Protein AF-A0A6L4Z527-F1 (afdb_monomer_lite)

pLDDT: mean 91.17, std 11.1, range [38.38, 98.62]

Foldseek 3Di:
DLLVLCVPWDQPDDPVLPLDPLSLLVVLQVVQVVVVQPALQSSQVSCQVCVVVSCVVVVHPRPGGDDSVSSVVSVVPTDPVSSVVSVVVVVVVVVDDPPPPD

Structure (mmCIF, N/CA/C/O backbone):
data_AF-A0A6L4Z527-F1
#
_entry.id   AF-A0A6L4Z527-F1
#
loop_
_atom_site.group_PDB
_atom_site.id
_atom_site.type_symbol
_atom_site.label_atom_id
_atom_site.label_alt_id
_atom_site.label_comp_id
_atom_site.label_asym_id
_atom_site.label_entity_id
_atom_site.label_seq_id
_atom_site.pdbx_PDB_ins_code
_atom_site.Cartn_x
_atom_site.Cartn_y
_atom_site.Cartn_z
_atom_site.occupancy
_atom_site.B_iso_or_equiv
_atom_site.auth_seq_id
_atom_site.auth_comp_id
_atom_site.auth_asym_id
_atom_site.auth_atom_id
_atom_site.pdbx_PDB_model_num
ATOM 1 N N . MET A 1 1 ? -7.838 -9.386 -11.997 1.00 74.19 1 MET A N 1
ATOM 2 C CA . MET A 1 1 ? -7.569 -7.961 -11.659 1.00 74.19 1 MET A CA 1
ATOM 3 C C . MET A 1 1 ? -6.145 -7.856 -11.130 1.00 74.19 1 MET A C 1
ATOM 5 O O . MET A 1 1 ? -5.722 -8.813 -10.510 1.00 74.19 1 MET A O 1
ATOM 9 N N . ILE A 1 2 ? -5.421 -6.738 -11.289 1.00 82.88 2 ILE A N 1
ATOM 10 C CA . ILE A 1 2 ? -4.014 -6.616 -10.827 1.00 82.88 2 ILE A CA 1
ATOM 11 C C . ILE A 1 2 ? -3.779 -7.097 -9.382 1.00 82.88 2 ILE A C 1
ATOM 13 O O . ILE A 1 2 ? -2.737 -7.663 -9.081 1.00 82.88 2 ILE A O 1
ATOM 17 N N . ILE A 1 3 ? -4.766 -6.922 -8.499 1.00 85.75 3 ILE A N 1
ATOM 18 C CA . ILE A 1 3 ? -4.664 -7.326 -7.097 1.00 85.75 3 ILE A CA 1
ATOM 19 C C . ILE A 1 3 ? -4.460 -8.833 -6.895 1.00 85.75 3 ILE A C 1
ATOM 21 O O . ILE A 1 3 ? -3.728 -9.205 -5.988 1.00 85.75 3 ILE A O 1
ATOM 25 N N . THR A 1 4 ? -5.037 -9.684 -7.750 1.00 87.00 4 THR A N 1
ATOM 26 C CA . THR A 1 4 ? -4.911 -11.147 -7.627 1.00 87.00 4 THR A CA 1
ATOM 27 C C . THR A 1 4 ? -3.494 -11.616 -7.935 1.00 87.00 4 THR A C 1
ATOM 29 O O . THR A 1 4 ? -3.045 -12.619 -7.410 1.00 87.00 4 THR A O 1
ATOM 32 N N . PHE A 1 5 ? -2.749 -10.858 -8.743 1.00 86.50 5 PHE A N 1
ATOM 33 C CA . PHE A 1 5 ? -1.345 -11.149 -9.034 1.00 86.50 5 PHE A CA 1
ATOM 34 C C . PHE A 1 5 ? -0.417 -10.770 -7.875 1.00 86.50 5 PHE A C 1
ATOM 36 O O . PHE A 1 5 ? 0.734 -11.185 -7.856 1.00 86.50 5 PHE A O 1
ATOM 43 N N . LEU A 1 6 ? -0.892 -9.971 -6.915 1.00 88.12 6 LEU A N 1
ATOM 44 C CA . LEU A 1 6 ? -0.126 -9.609 -5.722 1.00 88.12 6 LEU A CA 1
ATOM 45 C C . LEU A 1 6 ? -0.299 -10.623 -4.582 1.00 88.12 6 LEU A C 1
ATOM 47 O O . LEU A 1 6 ? 0.411 -10.503 -3.586 1.00 88.12 6 LEU A O 1
ATOM 51 N N . ASP A 1 7 ? -1.224 -11.582 -4.702 1.00 87.75 7 ASP A N 1
ATOM 52 C CA . ASP A 1 7 ? -1.446 -12.624 -3.689 1.00 87.75 7 ASP A CA 1
ATOM 53 C C . ASP A 1 7 ? -0.243 -13.573 -3.566 1.00 87.75 7 ASP A C 1
ATOM 55 O O . ASP A 1 7 ? 0.085 -14.004 -2.463 1.00 87.75 7 ASP A O 1
ATOM 59 N N . ASP A 1 8 ? 0.471 -13.815 -4.669 1.00 84.44 8 ASP A N 1
ATOM 60 C CA . ASP A 1 8 ? 1.637 -14.708 -4.712 1.00 84.44 8 ASP A CA 1
ATOM 61 C C . ASP A 1 8 ? 2.910 -14.085 -4.110 1.00 84.44 8 ASP A C 1
ATOM 63 O O . ASP A 1 8 ? 3.948 -14.741 -3.988 1.00 84.44 8 ASP A O 1
ATOM 67 N N . LEU A 1 9 ? 2.862 -12.806 -3.721 1.00 90.25 9 LEU A N 1
ATOM 68 C CA . LEU A 1 9 ? 4.018 -12.133 -3.143 1.00 90.25 9 LEU A CA 1
ATOM 69 C C . LEU A 1 9 ? 4.276 -12.604 -1.719 1.00 90.25 9 LEU A C 1
ATOM 71 O O . LEU A 1 9 ? 3.479 -12.388 -0.803 1.00 90.25 9 LEU A O 1
ATOM 75 N N . LYS A 1 10 ? 5.473 -13.155 -1.508 1.00 89.81 10 LYS A N 1
ATOM 76 C CA . LYS A 1 10 ? 5.939 -13.530 -0.178 1.00 89.81 10 LYS A CA 1
ATOM 77 C C . LYS A 1 10 ? 6.046 -12.300 0.722 1.00 89.81 10 LYS A C 1
ATOM 79 O O . LYS A 1 10 ? 6.817 -11.373 0.466 1.00 89.81 10 LYS A O 1
ATOM 84 N N . ASP A 1 11 ? 5.322 -12.331 1.836 1.00 92.62 11 ASP A N 1
ATOM 85 C CA . ASP A 1 11 ? 5.443 -11.309 2.866 1.00 92.62 11 ASP A CA 1
ATOM 86 C C . ASP A 1 11 ? 6.723 -11.513 3.686 1.00 92.62 11 ASP A C 1
ATOM 88 O O . ASP A 1 11 ? 6.874 -12.490 4.419 1.00 92.62 11 ASP A O 1
ATOM 92 N N . HIS A 1 12 ? 7.666 -10.578 3.551 1.00 92.38 12 HIS A N 1
ATOM 93 C CA . HIS A 1 12 ? 8.941 -10.581 4.279 1.00 92.38 12 HIS A CA 1
ATOM 94 C C . HIS A 1 12 ? 8.779 -10.341 5.783 1.00 92.38 12 HIS A C 1
ATOM 96 O O . HIS A 1 12 ? 9.693 -10.612 6.566 1.00 92.38 12 HIS A O 1
ATOM 102 N N . ARG A 1 13 ? 7.631 -9.804 6.206 1.00 93.25 13 ARG A N 1
ATOM 103 C CA . ARG A 1 13 ? 7.389 -9.443 7.600 1.00 93.25 13 ARG A CA 1
ATOM 104 C C . ARG A 1 13 ? 7.089 -10.678 8.430 1.00 93.25 13 ARG A C 1
ATOM 106 O O . ARG A 1 13 ? 6.438 -11.614 7.978 1.00 93.25 13 ARG A O 1
ATOM 113 N N . ARG A 1 14 ? 7.456 -10.619 9.711 1.00 91.31 14 ARG A N 1
ATOM 114 C CA . ARG A 1 14 ? 7.018 -11.609 10.706 1.00 91.31 14 ARG A CA 1
ATOM 115 C C . ARG A 1 14 ? 5.486 -11.617 10.814 1.00 91.31 14 ARG A C 1
ATOM 117 O O . ARG A 1 14 ? 4.912 -10.525 10.783 1.00 91.31 14 ARG A O 1
ATOM 124 N N . PRO A 1 15 ? 4.834 -12.770 11.058 1.00 88.25 15 PRO A N 1
ATOM 125 C CA . PRO A 1 15 ? 3.375 -12.858 11.182 1.00 88.25 15 PRO A CA 1
ATOM 126 C C . PRO A 1 15 ? 2.769 -11.867 12.188 1.00 88.25 15 PRO A C 1
ATOM 128 O O . PRO A 1 15 ? 1.743 -11.252 11.918 1.00 88.25 15 PRO A O 1
ATOM 131 N N . GLN A 1 16 ? 3.452 -11.599 13.311 1.00 84.38 16 GLN A N 1
ATOM 132 C CA . GLN A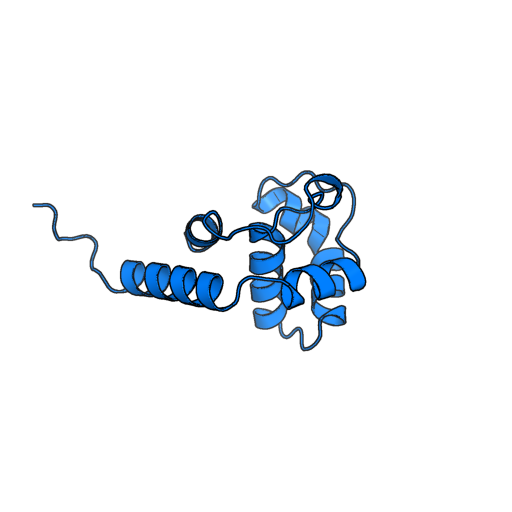 1 16 ? 2.979 -10.630 14.313 1.00 84.38 16 GLN A CA 1
ATOM 133 C C . GLN A 1 16 ? 2.933 -9.174 13.792 1.00 84.38 16 GLN A C 1
ATOM 135 O O . GLN A 1 16 ? 2.271 -8.323 14.380 1.00 84.38 16 GLN A O 1
ATOM 140 N N . GLY A 1 17 ? 3.632 -8.869 12.692 1.00 83.12 17 GLY A N 1
ATOM 141 C CA . GLY A 1 17 ? 3.693 -7.552 12.048 1.00 83.12 17 GLY A CA 1
ATOM 142 C C . GLY A 1 17 ? 2.785 -7.392 10.821 1.00 83.12 17 GLY A C 1
ATOM 143 O O . GLY A 1 17 ? 2.833 -6.350 10.160 1.00 83.12 17 GLY A O 1
ATOM 144 N N . GLN A 1 18 ? 1.960 -8.392 10.500 1.00 89.62 18 GLN A N 1
ATOM 145 C CA . GLN A 1 18 ? 1.139 -8.438 9.282 1.00 89.62 18 GLN A CA 1
ATOM 146 C C . GLN A 1 18 ? -0.289 -7.911 9.494 1.00 89.62 18 GLN A C 1
ATOM 148 O O . GLN A 1 18 ? -1.245 -8.392 8.902 1.00 89.62 18 GLN A O 1
ATOM 153 N N . ARG A 1 19 ? -0.451 -6.861 10.310 1.00 93.00 19 ARG A N 1
ATOM 154 C CA . ARG A 1 19 ? -1.758 -6.204 10.507 1.00 93.00 1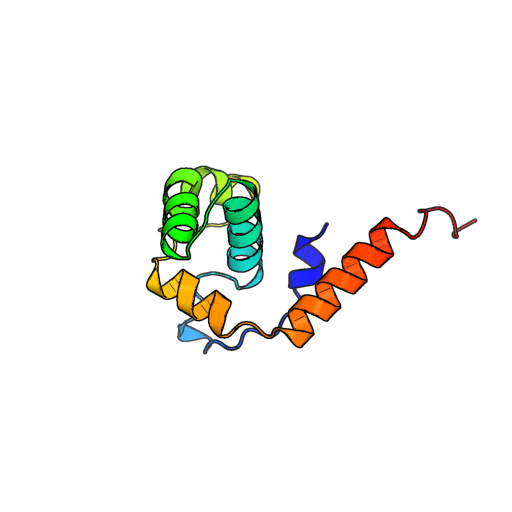9 ARG A CA 1
ATOM 155 C C . ARG A 1 19 ? -2.382 -5.693 9.200 1.00 93.00 19 ARG A C 1
ATOM 157 O O . ARG A 1 19 ? -3.599 -5.643 9.079 1.00 93.00 19 ARG A O 1
ATOM 164 N N . TYR A 1 20 ? -1.539 -5.223 8.286 1.00 94.62 20 TYR A N 1
ATOM 165 C CA . TYR A 1 20 ? -1.943 -4.737 6.971 1.00 94.62 20 TYR A CA 1
ATOM 166 C C . TYR A 1 20 ? -1.464 -5.743 5.942 1.00 94.62 20 TYR A C 1
ATOM 168 O O . TYR A 1 20 ? -0.251 -5.950 5.858 1.00 94.62 20 TYR A O 1
ATOM 176 N N . GLU A 1 21 ? -2.364 -6.349 5.178 1.00 93.88 21 GLU A N 1
ATOM 177 C CA . GLU A 1 21 ? -1.980 -7.312 4.144 1.00 93.88 21 GLU A CA 1
ATOM 178 C C . GLU A 1 21 ? -1.081 -6.640 3.094 1.00 93.88 21 GLU A C 1
ATOM 180 O O . GLU A 1 21 ? -1.305 -5.489 2.697 1.00 93.88 21 GL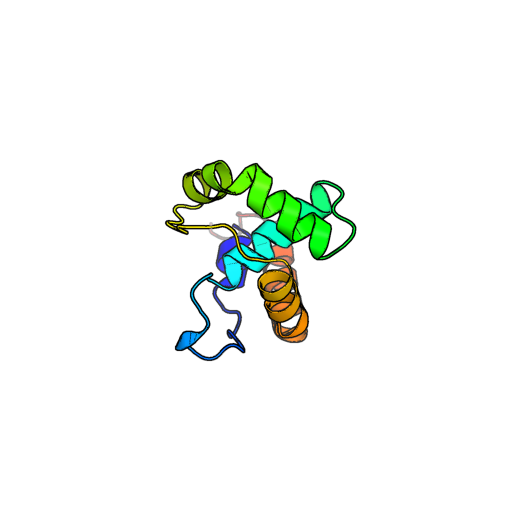U A O 1
ATOM 185 N N . LEU A 1 22 ? -0.042 -7.357 2.655 1.00 94.88 22 LEU A N 1
ATOM 186 C CA . LEU A 1 22 ? 0.988 -6.817 1.764 1.00 94.88 22 LEU A CA 1
ATOM 187 C C . LEU A 1 22 ? 0.386 -6.273 0.460 1.00 94.88 22 LEU A C 1
ATOM 189 O O . LEU A 1 22 ? 0.658 -5.130 0.086 1.00 94.88 22 LEU A O 1
ATOM 193 N N . LYS A 1 23 ? -0.486 -7.057 -0.184 1.00 94.50 23 LYS A N 1
ATOM 194 C CA . LYS A 1 23 ? -1.121 -6.714 -1.465 1.00 94.50 23 LYS A CA 1
ATOM 195 C C . LYS A 1 23 ? -1.850 -5.373 -1.448 1.00 94.50 23 LYS A C 1
ATOM 197 O O . LYS A 1 23 ? -1.688 -4.581 -2.372 1.00 94.50 23 LYS A O 1
ATOM 202 N N . PHE A 1 24 ? -2.597 -5.069 -0.383 1.00 95.88 24 PHE A N 1
ATOM 203 C CA . PHE A 1 24 ? -3.354 -3.820 -0.293 1.00 95.88 24 PHE A CA 1
ATOM 204 C C . PHE A 1 24 ? -2.442 -2.627 -0.043 1.00 95.88 24 PHE A C 1
ATOM 206 O O . PHE A 1 24 ? -2.660 -1.564 -0.617 1.00 95.88 24 PHE A O 1
ATOM 213 N N . ILE A 1 25 ? -1.378 -2.785 0.749 1.00 96.19 25 ILE A N 1
ATOM 214 C CA . ILE A 1 25 ? -0.401 -1.706 0.929 1.00 96.19 25 ILE A CA 1
ATOM 215 C C . ILE A 1 25 ? 0.300 -1.385 -0.391 1.00 96.19 25 ILE A C 1
ATOM 217 O O . ILE A 1 25 ? 0.444 -0.209 -0.726 1.00 96.19 25 ILE A O 1
ATOM 221 N N . LEU A 1 26 ? 0.693 -2.397 -1.165 1.00 95.50 26 LEU A N 1
ATOM 222 C CA . LEU A 1 26 ? 1.297 -2.193 -2.482 1.00 95.50 26 LEU A CA 1
ATOM 223 C C . LEU A 1 26 ? 0.306 -1.550 -3.461 1.00 95.50 26 LEU A C 1
ATOM 225 O O . LEU A 1 26 ? 0.623 -0.524 -4.063 1.00 95.50 26 LEU A O 1
ATOM 229 N N . LEU A 1 27 ? -0.921 -2.069 -3.547 1.00 95.50 27 LEU A N 1
ATOM 230 C CA . LEU A 1 27 ? -1.967 -1.516 -4.408 1.00 95.50 27 LEU A CA 1
ATOM 231 C C . LEU A 1 27 ? -2.285 -0.056 -4.067 1.00 95.50 27 LEU A C 1
ATOM 233 O O . LEU A 1 27 ? -2.294 0.805 -4.945 1.00 95.50 27 LEU A O 1
ATOM 237 N N . PHE A 1 28 ? -2.499 0.258 -2.789 1.00 97.25 28 PHE A N 1
ATOM 238 C CA . PHE A 1 28 ? -2.813 1.621 -2.360 1.00 97.25 28 PHE A CA 1
ATOM 239 C C . PHE A 1 28 ? -1.622 2.563 -2.546 1.00 97.25 28 PHE A C 1
ATOM 241 O O . PHE A 1 28 ? -1.820 3.761 -2.744 1.00 97.25 28 PHE A O 1
ATOM 248 N N . SER A 1 29 ? -0.394 2.039 -2.523 1.00 97.12 29 SER A N 1
ATOM 249 C CA . SER A 1 29 ? 0.806 2.809 -2.859 1.00 97.12 29 SER A CA 1
ATOM 250 C C . SER A 1 29 ? 0.840 3.164 -4.342 1.00 97.12 29 SER A C 1
ATOM 252 O O . SER A 1 29 ? 1.083 4.322 -4.669 1.00 97.12 29 SER A O 1
ATOM 254 N N . ILE A 1 30 ? 0.512 2.220 -5.229 1.00 95.00 30 ILE A N 1
ATOM 255 C CA . ILE A 1 30 ? 0.369 2.480 -6.670 1.00 95.00 30 ILE A CA 1
ATOM 256 C C . ILE A 1 30 ? -0.714 3.542 -6.905 1.00 95.00 30 ILE A C 1
ATOM 258 O O . ILE A 1 30 ? -0.454 4.541 -7.569 1.00 95.00 30 ILE A O 1
ATOM 262 N N . MET A 1 31 ? -1.895 3.395 -6.295 1.00 97.06 31 MET A N 1
ATOM 263 C CA . MET A 1 31 ? -2.979 4.384 -6.404 1.00 97.06 31 MET A CA 1
ATOM 264 C C . MET A 1 31 ? -2.558 5.772 -5.907 1.00 97.06 31 MET A C 1
ATOM 266 O O . MET A 1 31 ? -2.904 6.782 -6.521 1.00 97.06 31 MET A O 1
ATOM 270 N N . ALA A 1 32 ? -1.801 5.836 -4.809 1.00 98.31 32 ALA A N 1
ATOM 271 C CA . ALA A 1 32 ? -1.272 7.087 -4.284 1.00 98.31 32 ALA A CA 1
ATOM 272 C C . ALA A 1 32 ? -0.285 7.738 -5.263 1.00 98.31 32 ALA A C 1
ATOM 274 O O . ALA A 1 32 ? -0.387 8.937 -5.506 1.00 98.31 32 ALA A O 1
ATOM 275 N N . ILE A 1 33 ? 0.637 6.962 -5.843 1.00 97.69 33 ILE A N 1
ATOM 276 C CA . ILE A 1 33 ? 1.619 7.444 -6.827 1.00 97.69 33 ILE A CA 1
ATOM 277 C C . ILE A 1 33 ? 0.911 7.959 -8.085 1.00 97.69 33 ILE A C 1
ATOM 279 O O . ILE A 1 33 ? 1.197 9.068 -8.529 1.00 97.69 33 ILE A O 1
ATOM 283 N N . LEU A 1 34 ? -0.079 7.219 -8.597 1.00 97.38 34 LEU A N 1
ATOM 284 C CA . LEU A 1 34 ? -0.941 7.668 -9.700 1.00 97.38 34 LEU A CA 1
ATOM 285 C C . LEU A 1 34 ? -1.728 8.940 -9.343 1.00 97.38 34 LEU A C 1
ATOM 287 O O . LEU A 1 34 ? -2.029 9.753 -10.209 1.00 97.38 34 LEU A O 1
ATOM 291 N N . SER A 1 35 ? -2.001 9.150 -8.054 1.00 97.69 35 SER A N 1
ATOM 292 C CA . SER A 1 35 ? -2.592 10.375 -7.503 1.00 97.69 35 SER A CA 1
ATOM 293 C C . SER A 1 35 ? -1.541 11.432 -7.116 1.00 97.69 35 SER A C 1
ATOM 295 O O . SER A 1 35 ? -1.806 12.273 -6.254 1.00 97.69 35 SER A O 1
ATOM 297 N N . ASN A 1 36 ? -0.353 11.397 -7.733 1.00 97.88 36 ASN A N 1
ATOM 298 C CA . ASN A 1 36 ? 0.748 12.352 -7.556 1.00 97.88 36 ASN A CA 1
ATOM 299 C C . ASN A 1 36 ? 1.425 12.334 -6.164 1.00 97.88 36 ASN A C 1
ATOM 301 O O . ASN A 1 36 ? 1.981 13.341 -5.719 1.00 97.88 36 ASN A O 1
ATOM 305 N N . ALA A 1 37 ? 1.414 11.203 -5.452 1.00 98.25 37 ALA A N 1
ATOM 306 C CA . ALA A 1 37 ? 2.256 11.029 -4.267 1.00 98.25 37 ALA A CA 1
ATOM 307 C C . ALA A 1 37 ? 3.732 10.870 -4.672 1.00 98.25 37 ALA A C 1
ATOM 309 O O . ALA A 1 37 ? 4.071 9.990 -5.459 1.00 98.25 37 ALA A O 1
ATOM 310 N N . LYS A 1 38 ? 4.621 11.689 -4.094 1.00 97.69 38 LYS A N 1
ATOM 311 C CA . LYS A 1 38 ? 6.054 11.736 -4.456 1.00 97.69 38 LYS A CA 1
ATOM 312 C C . LYS A 1 38 ? 6.979 11.182 -3.375 1.00 97.69 38 LYS A C 1
ATOM 314 O O . LYS A 1 38 ? 8.195 11.162 -3.529 1.00 97.69 38 LYS A O 1
ATOM 319 N N . SER A 1 39 ? 6.414 10.758 -2.250 1.00 98.06 39 SER A N 1
ATOM 320 C CA . SER A 1 39 ? 7.165 10.261 -1.103 1.00 98.06 39 SER A CA 1
ATOM 321 C C . SER A 1 39 ? 6.358 9.227 -0.324 1.00 98.06 39 SER A C 1
ATOM 323 O O . SER A 1 39 ? 5.127 9.226 -0.360 1.00 98.06 39 SER A O 1
ATOM 325 N N . TYR A 1 40 ? 7.029 8.396 0.480 1.00 98.25 40 TYR A N 1
ATOM 326 C CA . TYR A 1 40 ? 6.346 7.482 1.409 1.00 98.25 40 TYR A CA 1
ATOM 327 C C . TYR A 1 40 ? 5.406 8.220 2.376 1.00 98.25 40 TYR A C 1
ATOM 329 O O . TYR A 1 40 ? 4.390 7.674 2.806 1.00 98.25 40 TYR A O 1
ATOM 337 N N . ARG A 1 41 ? 5.725 9.477 2.718 1.00 97.94 41 ARG A N 1
ATOM 338 C CA . ARG A 1 41 ? 4.873 10.325 3.561 1.00 97.94 41 ARG A CA 1
ATOM 339 C C . ARG A 1 41 ? 3.594 10.719 2.829 1.00 97.94 41 ARG A C 1
ATOM 341 O O . ARG A 1 41 ? 2.530 10.690 3.443 1.00 97.94 41 ARG A O 1
ATOM 348 N N . ASP A 1 42 ? 3.685 11.044 1.544 1.00 98.50 42 ASP A N 1
ATOM 349 C CA . ASP A 1 42 ? 2.511 11.350 0.724 1.00 98.50 42 ASP A CA 1
ATOM 350 C C . ASP A 1 42 ? 1.644 10.112 0.509 1.00 98.50 42 ASP A C 1
ATOM 352 O O . ASP A 1 42 ? 0.425 10.214 0.609 1.00 98.50 42 ASP A O 1
ATOM 356 N N . ILE A 1 43 ? 2.253 8.936 0.329 1.00 98.62 43 ILE A N 1
ATOM 357 C CA . ILE A 1 43 ? 1.527 7.660 0.260 1.00 98.62 43 ILE A CA 1
ATOM 358 C C . ILE A 1 43 ? 0.758 7.410 1.563 1.00 98.62 43 ILE A C 1
ATOM 360 O O . ILE A 1 43 ? -0.450 7.180 1.542 1.00 98.62 43 ILE A O 1
ATOM 364 N N . ALA A 1 44 ? 1.419 7.527 2.718 1.00 98.44 44 ALA A N 1
ATOM 365 C CA . ALA A 1 44 ? 0.750 7.372 4.009 1.00 98.44 44 ALA A CA 1
ATOM 366 C C . ALA A 1 44 ? -0.357 8.424 4.218 1.00 98.44 44 ALA A C 1
ATOM 368 O O . ALA A 1 44 ? -1.426 8.111 4.746 1.00 98.44 44 ALA A O 1
ATOM 369 N N . ARG A 1 45 ? -0.147 9.669 3.760 1.00 98.56 45 ARG A N 1
ATOM 370 C CA . ARG A 1 45 ? -1.171 10.725 3.786 1.00 98.56 45 ARG A CA 1
ATOM 371 C C . ARG A 1 45 ? -2.363 10.369 2.898 1.00 98.56 45 ARG A C 1
ATOM 373 O O . ARG A 1 45 ? -3.497 10.547 3.335 1.00 98.56 45 ARG A O 1
ATOM 380 N N . TYR A 1 46 ? -2.123 9.851 1.695 1.00 98.62 46 TYR A N 1
ATOM 381 C CA . TYR A 1 46 ? -3.162 9.384 0.779 1.00 98.62 46 TYR A CA 1
ATOM 382 C C . TYR A 1 46 ? -3.991 8.267 1.415 1.00 98.62 46 TYR A C 1
ATOM 384 O O . TYR A 1 46 ? -5.218 8.370 1.457 1.00 98.62 46 TYR A O 1
ATOM 392 N N . MET A 1 47 ? -3.336 7.246 1.977 1.00 98.31 47 MET A N 1
ATOM 393 C CA . MET A 1 47 ? -4.014 6.138 2.655 1.00 98.31 47 MET A CA 1
ATOM 394 C C . MET A 1 47 ? -4.825 6.629 3.856 1.00 98.31 47 MET A C 1
ATOM 396 O O . MET A 1 47 ? -5.963 6.211 4.034 1.00 98.31 47 MET A O 1
ATOM 400 N N . LYS A 1 48 ? -4.290 7.567 4.649 1.00 98.38 48 LYS A N 1
ATOM 401 C CA . LYS A 1 48 ? -5.018 8.174 5.773 1.00 98.38 48 LYS A CA 1
ATOM 402 C C . LYS A 1 48 ? -6.240 8.968 5.307 1.00 98.38 48 LYS A C 1
ATOM 404 O O . LYS A 1 48 ? -7.316 8.794 5.870 1.00 98.38 48 LYS A O 1
ATOM 409 N N . LYS A 1 49 ? -6.092 9.815 4.283 1.00 98.31 49 LYS A N 1
ATOM 410 C CA . LYS A 1 49 ? -7.178 10.651 3.741 1.00 98.31 49 LYS A CA 1
ATOM 411 C C . LYS A 1 49 ? -8.302 9.807 3.136 1.00 98.31 49 LYS A C 1
ATOM 413 O O . LYS A 1 49 ? -9.468 10.159 3.271 1.00 98.31 49 LYS A O 1
ATOM 418 N N . ASN A 1 50 ? -7.953 8.697 2.488 1.00 98.00 50 ASN A N 1
ATOM 419 C CA . ASN A 1 50 ? -8.902 7.835 1.786 1.00 98.00 50 ASN A CA 1
ATOM 420 C C . ASN A 1 50 ? -9.275 6.566 2.565 1.00 98.00 50 ASN A C 1
ATOM 422 O O . ASN A 1 50 ? -9.987 5.729 2.025 1.00 98.00 50 ASN A O 1
ATOM 426 N N . HIS A 1 51 ? -8.847 6.424 3.822 1.00 97.62 51 HIS A N 1
ATOM 427 C CA . HIS A 1 51 ? -8.937 5.187 4.605 1.00 97.62 51 HIS A CA 1
ATOM 428 C C . HIS A 1 51 ? -10.324 4.530 4.583 1.00 97.62 51 HIS A C 1
ATOM 430 O O . HIS A 1 51 ? -10.445 3.370 4.216 1.00 97.62 51 HIS A O 1
ATOM 436 N N . SER A 1 52 ? -11.378 5.288 4.905 1.00 97.25 52 SER A N 1
ATOM 437 C CA . SER A 1 52 ? -12.756 4.769 4.908 1.00 97.25 52 SER A CA 1
ATOM 438 C C . SER A 1 52 ? -13.195 4.275 3.521 1.00 97.25 52 SER A C 1
ATOM 440 O O . SER A 1 52 ? -13.799 3.212 3.396 1.00 97.25 52 SER A O 1
ATOM 442 N N . LYS A 1 53 ? -12.822 5.001 2.458 1.00 97.69 53 LYS A N 1
ATOM 443 C CA . LYS A 1 53 ? -13.127 4.609 1.075 1.00 97.69 53 LYS A CA 1
ATOM 444 C C . LYS A 1 53 ? -12.356 3.355 0.675 1.00 97.69 53 LYS A C 1
ATOM 446 O O . LYS A 1 53 ? -12.956 2.439 0.134 1.00 97.69 53 LYS A O 1
ATOM 451 N N . LEU A 1 54 ? -11.054 3.304 0.955 1.00 97.00 54 LEU A N 1
ATOM 452 C CA . LEU A 1 54 ? -10.208 2.149 0.651 1.00 97.00 54 LEU A CA 1
ATOM 453 C C . LEU A 1 54 ? -10.718 0.895 1.371 1.00 97.00 54 LEU A C 1
ATOM 455 O O . LEU A 1 54 ? -10.894 -0.136 0.733 1.00 97.00 54 LEU A O 1
ATOM 459 N N . ASN A 1 55 ? -11.065 1.009 2.655 1.00 96.56 55 ASN A N 1
ATOM 460 C CA . ASN A 1 55 ? -11.680 -0.081 3.406 1.00 96.56 55 ASN A CA 1
ATOM 461 C C . ASN A 1 55 ? -12.975 -0.570 2.756 1.00 96.56 55 ASN A C 1
ATOM 463 O O . ASN A 1 55 ? -13.119 -1.760 2.496 1.00 96.56 55 ASN A O 1
ATOM 467 N N . LYS A 1 56 ? -13.883 0.354 2.423 1.00 97.06 56 LYS A N 1
ATOM 468 C CA . LYS A 1 56 ? -15.161 0.020 1.787 1.00 97.06 56 LYS A CA 1
ATOM 469 C C . LYS A 1 56 ? -14.985 -0.655 0.423 1.00 97.06 56 LYS A C 1
ATOM 471 O O . LYS A 1 56 ? -15.636 -1.657 0.164 1.00 97.06 56 LYS A O 1
ATOM 476 N N . TYR A 1 57 ? -14.142 -0.106 -0.452 1.00 96.12 57 TYR A N 1
ATOM 477 C CA . TYR A 1 57 ? -13.998 -0.602 -1.827 1.00 96.12 57 TYR A CA 1
ATOM 478 C C . TYR A 1 57 ? -13.245 -1.928 -1.922 1.00 96.12 57 TYR A C 1
ATOM 480 O O . TYR A 1 57 ? -13.482 -2.687 -2.854 1.00 96.12 57 TYR A O 1
ATOM 488 N N . PHE A 1 58 ? -12.349 -2.202 -0.976 1.00 94.06 58 PHE A N 1
ATOM 489 C CA . PHE A 1 58 ? -11.492 -3.387 -0.997 1.00 94.06 58 PHE A CA 1
ATOM 490 C C . PHE A 1 58 ? -11.812 -4.390 0.121 1.00 94.06 58 PHE A C 1
ATOM 492 O O . PHE A 1 58 ? -11.030 -5.307 0.361 1.00 94.06 58 PHE A O 1
ATOM 499 N N . GLY A 1 59 ? -12.942 -4.213 0.815 1.00 94.56 59 GLY A N 1
ATOM 500 C CA . GLY A 1 59 ? -13.403 -5.120 1.869 1.00 94.56 59 GLY A CA 1
ATOM 501 C C . GLY A 1 59 ? -12.441 -5.233 3.055 1.00 94.56 59 GLY A C 1
ATOM 502 O O . GLY A 1 59 ? -12.321 -6.302 3.638 1.00 94.56 59 GLY A O 1
ATOM 503 N N . GLN A 1 60 ? -11.712 -4.163 3.384 1.00 94.12 60 GLN A N 1
ATOM 504 C CA . GLN A 1 60 ? -10.749 -4.160 4.488 1.00 94.12 60 GLN A CA 1
ATOM 505 C C . GLN A 1 60 ? -11.371 -3.618 5.775 1.00 94.12 60 GLN A C 1
ATOM 507 O O . GLN A 1 60 ? -12.084 -2.617 5.765 1.00 94.12 60 GLN A O 1
ATOM 512 N N . GLU A 1 61 ? -11.009 -4.210 6.913 1.00 95.00 61 GLU A N 1
ATOM 513 C CA . GLU A 1 61 ? -11.487 -3.803 8.245 1.00 95.00 61 GLU A CA 1
ATOM 514 C C . GLU A 1 61 ? -10.397 -3.115 9.080 1.00 95.00 61 GLU A C 1
ATOM 516 O O . GLU A 1 61 ? -10.330 -3.205 10.311 1.00 95.00 61 GLU A O 1
ATOM 521 N N . TRP A 1 62 ? -9.480 -2.409 8.418 1.00 94.88 62 TRP A N 1
ATOM 522 C CA . TRP A 1 62 ? -8.393 -1.736 9.115 1.00 94.88 62 TRP A CA 1
ATOM 523 C C . TRP A 1 62 ? -8.953 -0.684 10.072 1.00 94.88 62 TRP A C 1
ATOM 525 O O . TRP A 1 62 ? -9.586 0.281 9.659 1.00 94.88 62 TRP A O 1
ATOM 535 N N . LYS A 1 63 ? -8.691 -0.831 11.377 1.00 95.12 63 LYS A N 1
ATOM 536 C CA . LYS A 1 63 ? -9.152 0.158 12.375 1.00 95.12 63 LYS A CA 1
ATOM 537 C C . LYS A 1 63 ? -8.506 1.541 12.200 1.00 95.12 63 LYS A C 1
ATOM 539 O O . LYS A 1 63 ? -9.034 2.539 12.677 1.00 95.12 63 LYS A O 1
ATOM 544 N N . ARG A 1 64 ? -7.311 1.600 11.606 1.00 95.50 64 ARG A N 1
ATOM 545 C CA . ARG A 1 64 ? -6.526 2.822 11.373 1.00 95.50 64 ARG A CA 1
ATOM 546 C C . ARG A 1 64 ? -5.723 2.644 10.092 1.00 95.50 64 ARG A C 1
ATOM 548 O O . ARG A 1 64 ? -5.298 1.530 9.808 1.00 95.50 64 ARG A O 1
ATOM 555 N N . ALA A 1 65 ? -5.452 3.743 9.394 1.00 96.81 65 ALA A N 1
ATOM 556 C CA . ALA A 1 65 ? -4.514 3.743 8.280 1.00 96.81 65 ALA A CA 1
ATOM 557 C C . ALA A 1 65 ? -3.079 3.439 8.762 1.00 96.81 65 ALA A C 1
ATOM 559 O O . ALA A 1 65 ? -2.720 3.810 9.889 1.00 96.81 65 ALA A O 1
ATOM 560 N N . PRO A 1 66 ? -2.243 2.813 7.916 1.00 97.12 66 PRO A N 1
ATOM 561 C CA . PRO A 1 66 ? -0.842 2.567 8.232 1.00 97.12 66 PRO A CA 1
ATOM 562 C C . PRO A 1 66 ? -0.084 3.882 8.449 1.00 97.12 66 PRO A C 1
ATOM 564 O O . PRO A 1 66 ? -0.346 4.901 7.805 1.00 97.12 66 PRO A O 1
ATOM 567 N N . SER A 1 67 ? 0.881 3.864 9.370 1.00 97.00 67 SER A N 1
ATOM 568 C CA . SER A 1 67 ? 1.772 5.004 9.578 1.00 97.00 67 SER A CA 1
ATOM 569 C C . SER A 1 67 ? 2.775 5.125 8.425 1.00 97.00 67 SER A C 1
ATOM 571 O O . SER A 1 67 ? 3.016 4.175 7.679 1.00 97.00 67 SER A O 1
ATOM 573 N N . TYR A 1 68 ? 3.435 6.281 8.326 1.00 97.12 68 TYR A N 1
ATOM 574 C CA . TYR A 1 68 ? 4.562 6.474 7.407 1.00 97.12 68 TYR A CA 1
ATOM 575 C C . TYR A 1 68 ? 5.637 5.385 7.552 1.00 97.12 68 TYR A C 1
ATOM 577 O O . TYR A 1 68 ? 6.110 4.859 6.547 1.00 97.12 68 TYR A O 1
ATOM 585 N N . THR A 1 69 ? 6.007 5.025 8.786 1.00 96.94 69 THR A N 1
ATOM 586 C CA . THR A 1 69 ? 7.035 4.006 9.037 1.00 96.94 69 THR A CA 1
ATOM 587 C C . THR A 1 69 ? 6.576 2.627 8.582 1.00 96.94 69 THR A C 1
ATOM 589 O O . THR A 1 69 ? 7.353 1.909 7.961 1.00 96.94 69 THR A O 1
ATOM 592 N N . 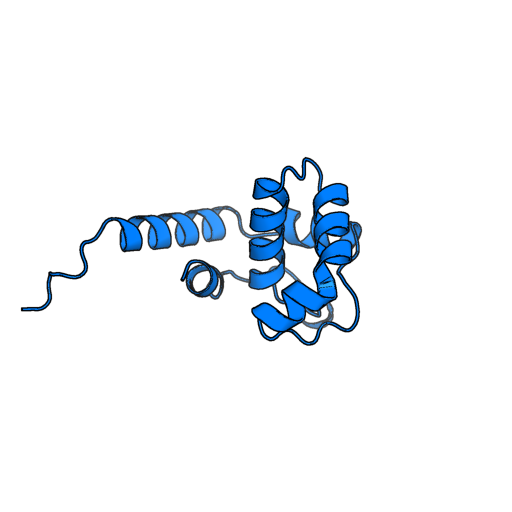THR A 1 70 ? 5.304 2.280 8.804 1.00 96.19 70 THR A N 1
ATOM 593 C CA . THR A 1 70 ? 4.712 1.039 8.294 1.00 96.19 70 THR A CA 1
ATOM 594 C C . THR A 1 70 ? 4.756 0.985 6.769 1.00 96.19 70 THR A C 1
ATOM 596 O O . THR A 1 70 ? 5.270 0.014 6.220 1.00 96.19 70 THR A O 1
ATOM 599 N N . VAL A 1 71 ? 4.278 2.031 6.087 1.00 97.56 71 VAL A N 1
ATOM 600 C CA . VAL A 1 71 ? 4.289 2.112 4.616 1.00 97.56 71 VAL A CA 1
ATOM 601 C C . VAL A 1 71 ? 5.713 1.970 4.078 1.00 97.56 71 VAL A C 1
ATOM 603 O O . VAL A 1 71 ? 5.968 1.121 3.227 1.00 97.56 71 VAL A O 1
ATOM 606 N N . ARG A 1 72 ? 6.660 2.750 4.616 1.00 97.31 72 ARG A N 1
ATOM 607 C CA . ARG A 1 72 ? 8.067 2.712 4.202 1.00 97.31 72 ARG A CA 1
ATOM 608 C C . ARG A 1 72 ? 8.667 1.316 4.360 1.00 97.31 72 ARG A C 1
ATOM 610 O O . ARG A 1 72 ? 9.273 0.818 3.420 1.00 97.31 72 ARG A O 1
ATOM 617 N N . ASN A 1 73 ? 8.509 0.696 5.527 1.00 95.88 73 ASN A N 1
ATOM 618 C CA . ASN A 1 73 ? 9.132 -0.597 5.816 1.00 95.88 73 ASN A CA 1
ATOM 619 C C . ASN A 1 73 ? 8.548 -1.719 4.951 1.00 95.88 73 ASN A C 1
ATOM 621 O O . ASN A 1 73 ? 9.289 -2.590 4.504 1.00 95.88 73 ASN A O 1
ATOM 625 N N . ILE A 1 74 ? 7.239 -1.679 4.685 1.00 95.56 74 ILE A N 1
ATOM 626 C CA . ILE A 1 74 ? 6.589 -2.647 3.798 1.00 95.56 74 ILE A CA 1
ATOM 627 C C . ILE A 1 74 ? 7.136 -2.515 2.378 1.00 95.56 74 ILE A C 1
ATOM 629 O O . ILE A 1 74 ? 7.584 -3.515 1.826 1.00 95.56 74 ILE A O 1
ATOM 633 N N . ILE A 1 75 ? 7.154 -1.298 1.823 1.00 94.81 75 ILE A N 1
ATOM 634 C CA . ILE A 1 75 ? 7.617 -1.064 0.447 1.00 94.81 75 ILE A CA 1
ATOM 635 C C . ILE A 1 75 ? 9.108 -1.391 0.300 1.00 94.81 75 ILE A C 1
ATOM 637 O O . ILE A 1 75 ? 9.503 -1.999 -0.687 1.00 94.81 75 ILE A O 1
ATOM 641 N N . GLN A 1 76 ? 9.948 -1.017 1.270 1.00 95.50 76 GLN A N 1
ATOM 642 C CA . GLN A 1 76 ? 11.391 -1.258 1.176 1.00 95.50 76 GLN A CA 1
ATOM 643 C C . GLN A 1 76 ? 11.781 -2.730 1.296 1.00 95.50 76 GLN A C 1
ATOM 645 O O . GLN A 1 76 ? 12.755 -3.135 0.668 1.00 95.50 76 GLN A O 1
ATOM 650 N N . GLY A 1 77 ? 11.060 -3.504 2.107 1.00 94.25 77 GLY A N 1
ATOM 651 C CA . GLY A 1 77 ? 11.327 -4.933 2.258 1.00 94.25 77 GLY A CA 1
ATOM 652 C C . GLY A 1 77 ? 10.604 -5.812 1.238 1.00 94.25 77 GLY A C 1
ATOM 653 O O . GLY A 1 77 ? 10.822 -7.019 1.239 1.00 94.25 77 GLY A O 1
ATOM 654 N N . ALA A 1 78 ? 9.736 -5.242 0.394 1.00 93.00 78 ALA A N 1
ATOM 655 C CA . ALA A 1 78 ? 9.016 -6.002 -0.620 1.00 93.00 78 ALA A CA 1
ATOM 656 C C . ALA A 1 78 ? 9.990 -6.717 -1.570 1.00 93.00 78 ALA A C 1
ATOM 658 O O . ALA A 1 78 ? 11.002 -6.147 -1.989 1.00 93.00 78 ALA A O 1
ATOM 659 N N . ASP A 1 79 ? 9.657 -7.958 -1.923 1.00 93.56 79 ASP A N 1
ATOM 660 C CA . ASP A 1 79 ? 10.395 -8.757 -2.897 1.00 93.56 79 ASP A CA 1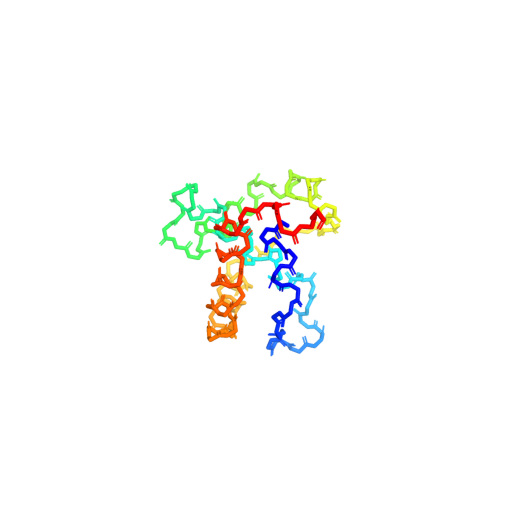
ATOM 661 C C . ASP A 1 79 ? 10.287 -8.109 -4.286 1.00 93.56 79 ASP A C 1
ATOM 663 O O . ASP A 1 79 ? 9.258 -8.209 -4.955 1.00 93.56 79 ASP A O 1
ATOM 667 N N . LYS A 1 80 ? 11.333 -7.380 -4.698 1.00 92.00 80 LYS A N 1
ATOM 668 C CA . LYS A 1 80 ? 11.332 -6.636 -5.966 1.00 92.00 80 LYS A CA 1
ATOM 669 C C . LYS A 1 80 ? 11.288 -7.577 -7.180 1.00 92.00 80 LYS A C 1
ATOM 671 O O . LYS A 1 80 ? 10.440 -7.330 -8.036 1.00 92.00 80 LYS A O 1
ATOM 676 N N . PRO A 1 81 ? 12.122 -8.639 -7.268 1.00 93.25 81 PRO A N 1
ATOM 677 C CA . PRO A 1 81 ? 11.985 -9.645 -8.324 1.00 93.25 81 PRO A CA 1
ATOM 678 C C . PRO A 1 81 ? 10.595 -10.286 -8.381 1.00 93.25 81 PRO A C 1
ATOM 680 O O . PRO A 1 81 ? 10.022 -10.416 -9.467 1.00 93.25 81 PRO A O 1
ATOM 683 N N . GLY A 1 82 ? 10.026 -10.639 -7.223 1.00 92.31 82 GLY A N 1
ATOM 684 C CA . GLY A 1 82 ? 8.663 -11.166 -7.145 1.00 92.31 82 GLY A CA 1
ATOM 685 C C . GLY A 1 82 ? 7.641 -10.174 -7.700 1.00 92.31 82 GLY A C 1
ATOM 686 O O . GLY A 1 82 ? 6.836 -10.520 -8.561 1.00 92.31 82 GLY A O 1
ATOM 687 N N . LEU A 1 83 ? 7.726 -8.906 -7.284 1.00 91.44 83 LEU A N 1
ATOM 688 C CA . LEU A 1 83 ? 6.820 -7.846 -7.730 1.00 91.44 83 LEU A CA 1
ATOM 689 C C . LEU A 1 83 ? 6.897 -7.611 -9.243 1.00 91.44 83 LEU A C 1
ATOM 691 O O . LEU A 1 83 ? 5.861 -7.477 -9.895 1.00 91.44 83 LEU A O 1
ATOM 695 N N . GLU A 1 84 ? 8.107 -7.581 -9.805 1.00 92.94 84 GLU A N 1
ATOM 696 C CA . GLU A 1 84 ? 8.310 -7.474 -11.251 1.00 92.94 84 GLU A CA 1
ATOM 697 C C . GLU A 1 84 ? 7.670 -8.658 -11.986 1.00 92.94 84 GLU A C 1
ATOM 699 O O . GLU A 1 84 ? 6.954 -8.461 -12.969 1.00 92.94 84 GLU A O 1
ATOM 704 N N . THR A 1 85 ? 7.881 -9.877 -11.485 1.00 92.56 85 THR A N 1
ATOM 705 C CA . THR A 1 85 ? 7.328 -11.106 -12.068 1.00 92.56 85 THR A CA 1
ATOM 706 C C . THR A 1 85 ? 5.800 -11.067 -12.094 1.00 92.56 85 THR A C 1
ATOM 708 O O . THR A 1 85 ? 5.199 -11.245 -13.156 1.00 92.56 85 THR A O 1
ATOM 711 N N . CYS A 1 86 ? 5.170 -10.740 -10.962 1.00 91.69 86 CYS A N 1
ATO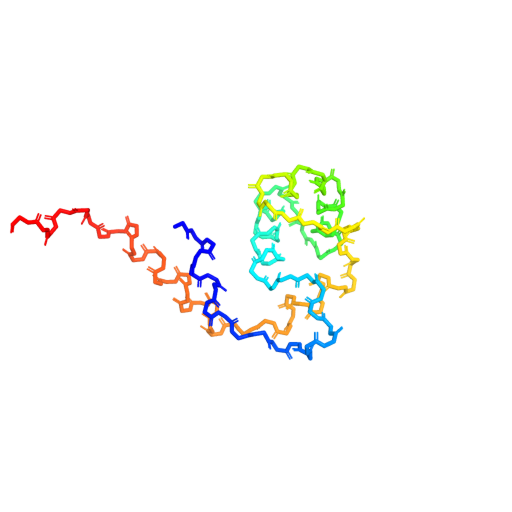M 712 C CA . CYS A 1 86 ? 3.720 -10.579 -10.850 1.00 91.69 86 CYS A CA 1
ATOM 713 C C . CYS A 1 86 ? 3.183 -9.524 -11.827 1.00 91.69 86 CYS A C 1
ATOM 715 O O . CYS A 1 86 ? 2.181 -9.744 -12.511 1.00 91.69 86 CYS A O 1
ATOM 717 N N . PHE A 1 87 ? 3.862 -8.377 -11.936 1.00 89.50 87 PHE A N 1
ATOM 718 C CA . PHE A 1 87 ? 3.424 -7.293 -12.814 1.00 89.50 87 PHE A CA 1
ATOM 719 C C . PHE A 1 87 ? 3.567 -7.646 -14.302 1.00 89.50 87 PHE A C 1
ATOM 721 O O . PHE A 1 87 ? 2.686 -7.323 -15.104 1.00 89.50 87 PHE A O 1
ATOM 728 N N . ARG A 1 88 ? 4.640 -8.349 -14.686 1.00 91.00 88 ARG A N 1
ATOM 729 C CA . ARG A 1 88 ? 4.826 -8.863 -16.053 1.00 91.00 88 ARG A CA 1
ATOM 730 C C . ARG A 1 88 ? 3.771 -9.904 -16.412 1.00 91.00 88 ARG A C 1
ATOM 732 O O . ARG A 1 88 ? 3.237 -9.844 -17.517 1.00 91.00 88 ARG A O 1
ATOM 739 N N . ALA A 1 89 ? 3.441 -10.809 -15.490 1.00 90.38 89 ALA A N 1
ATOM 740 C CA . ALA A 1 89 ? 2.376 -11.791 -15.682 1.00 90.38 89 ALA A CA 1
ATOM 741 C C . ALA A 1 89 ? 1.016 -11.109 -15.899 1.00 90.38 89 ALA A C 1
ATOM 743 O O . ALA A 1 89 ? 0.324 -11.411 -16.871 1.00 90.38 89 ALA A O 1
ATOM 744 N N . TYR A 1 90 ? 0.681 -10.116 -15.068 1.00 89.94 90 TYR A N 1
ATOM 745 C CA . TYR A 1 90 ? -0.529 -9.316 -15.253 1.00 89.94 90 TYR A CA 1
ATOM 746 C C . TYR A 1 90 ? -0.540 -8.603 -16.610 1.00 89.94 90 TYR A C 1
ATOM 748 O O . TYR A 1 90 ? -1.519 -8.685 -17.347 1.00 89.94 90 TYR A O 1
ATOM 756 N N . SER A 1 91 ? 0.567 -7.957 -16.978 1.00 90.69 91 SER A N 1
ATOM 757 C CA . SER A 1 91 ? 0.691 -7.249 -18.257 1.00 90.69 91 SER A CA 1
ATOM 758 C C . SER A 1 91 ? 0.508 -8.193 -19.446 1.00 90.69 91 SER A C 1
ATOM 760 O O . SER A 1 91 ? -0.188 -7.844 -20.392 1.00 90.69 91 SER A O 1
ATOM 762 N N . ARG A 1 92 ? 1.059 -9.413 -19.381 1.00 91.44 92 ARG A N 1
ATOM 763 C CA . ARG A 1 92 ? 0.837 -10.446 -20.402 1.00 91.44 92 ARG A CA 1
ATOM 764 C C . ARG A 1 92 ? -0.635 -10.844 -20.492 1.00 91.44 92 ARG A C 1
ATOM 766 O O . ARG A 1 92 ? -1.166 -10.872 -21.593 1.00 91.44 92 ARG A O 1
ATOM 773 N N . SER A 1 93 ? -1.311 -11.052 -19.359 1.00 89.50 93 SER A N 1
ATOM 774 C CA . SER A 1 93 ? -2.745 -11.387 -19.352 1.00 89.50 93 SER A CA 1
ATOM 775 C C . SER A 1 93 ? -3.647 -10.294 -19.941 1.00 89.50 93 SER A C 1
ATOM 777 O O . SER A 1 93 ? -4.770 -10.583 -20.330 1.00 89.50 93 SER A O 1
ATOM 779 N N . LEU A 1 94 ? -3.173 -9.043 -20.002 1.00 89.12 94 LEU A N 1
ATOM 780 C CA . LEU A 1 94 ? -3.883 -7.945 -20.668 1.00 89.12 94 LEU A CA 1
ATOM 781 C C . LEU A 1 94 ? -3.640 -7.906 -22.183 1.00 89.12 94 LEU A C 1
ATOM 783 O O . LEU A 1 94 ? -4.413 -7.279 -22.901 1.00 89.12 94 LEU A O 1
ATOM 787 N N . LEU A 1 95 ? -2.541 -8.504 -22.649 1.00 87.69 95 LEU A N 1
ATOM 788 C CA . LEU A 1 95 ? -2.139 -8.529 -24.056 1.00 87.69 95 LEU A CA 1
ATOM 789 C C . LEU A 1 95 ? -2.640 -9.780 -24.783 1.00 87.69 95 LEU A C 1
ATOM 791 O O . LEU A 1 95 ? -2.799 -9.741 -26.000 1.00 87.69 95 LEU A O 1
ATOM 795 N N . GLU A 1 96 ? -2.878 -10.876 -24.062 1.00 77.00 96 GLU A N 1
ATOM 796 C CA . GLU A 1 96 ? -3.491 -12.075 -24.629 1.00 77.00 96 GLU A CA 1
ATOM 797 C C . GLU A 1 96 ? -5.000 -11.837 -24.832 1.00 77.00 96 GLU A C 1
ATOM 799 O O . GLU A 1 96 ? -5.715 -11.562 -23.864 1.00 77.00 96 GLU A O 1
ATOM 804 N N . PRO A 1 97 ? -5.513 -11.895 -26.078 1.00 60.09 97 PRO A N 1
ATOM 805 C CA . PRO A 1 97 ? -6.942 -11.779 -26.321 1.00 60.09 97 PRO A CA 1
ATOM 806 C C . PRO A 1 97 ? -7.678 -12.958 -25.674 1.00 60.09 97 PRO A C 1
ATOM 808 O O . PRO A 1 97 ? -7.186 -14.083 -25.664 1.00 60.09 97 PRO A O 1
ATOM 811 N N . VAL A 1 98 ? -8.891 -12.705 -25.180 1.00 59.19 98 VAL A N 1
ATOM 812 C CA . VAL A 1 98 ? -9.791 -13.658 -24.490 1.00 59.19 98 VAL A CA 1
ATOM 813 C C . VAL A 1 98 ? -10.258 -14.825 -25.402 1.00 59.19 98 VAL A C 1
ATOM 815 O O . VAL A 1 98 ? -11.196 -15.541 -25.079 1.00 59.19 98 VAL A O 1
ATOM 818 N N . GLU A 1 99 ? -9.619 -15.069 -26.549 1.00 54.62 99 GLU A N 1
ATOM 819 C CA . GLU A 1 99 ? -10.226 -15.765 -27.691 1.00 54.62 99 GLU A CA 1
ATOM 820 C C . GLU A 1 99 ? -9.502 -17.037 -28.169 1.00 54.62 99 GLU A C 1
ATOM 822 O O . GLU A 1 99 ? -9.688 -17.463 -29.306 1.00 54.62 99 GLU A O 1
ATOM 827 N N . THR A 1 100 ? -8.735 -17.709 -27.306 1.00 50.03 100 THR A N 1
ATOM 828 C CA . THR A 1 100 ? -8.144 -19.031 -27.626 1.00 50.03 100 THR A CA 1
ATOM 829 C C . THR A 1 100 ? -8.836 -20.210 -26.935 1.00 50.03 100 THR A C 1
ATOM 831 O O . THR A 1 100 ? -8.217 -21.239 -26.678 1.00 50.03 100 THR A O 1
ATOM 834 N N . LEU A 1 101 ? -10.134 -20.081 -26.653 1.00 46.19 101 LEU A N 1
ATOM 835 C CA . LEU A 1 101 ? -11.017 -21.207 -26.334 1.00 46.19 101 LEU A CA 1
ATOM 836 C C . LEU A 1 101 ? -12.232 -21.155 -27.271 1.00 46.19 101 LEU A C 1
ATOM 838 O O . LEU A 1 101 ? -13.281 -20.612 -26.926 1.00 46.19 101 LEU A O 1
ATOM 842 N N . ARG A 1 102 ? -12.047 -21.688 -28.480 1.00 38.38 102 ARG A N 1
ATOM 843 C CA . ARG A 1 102 ? -13.115 -22.236 -29.321 1.00 38.38 102 ARG A CA 1
ATOM 844 C C . ARG A 1 102 ? -12.881 -23.729 -29.454 1.00 38.38 102 ARG A C 1
ATOM 846 O O . ARG A 1 102 ? -11.696 -24.099 -29.612 1.00 38.38 102 ARG A O 1
#

Sequence (102 aa):
MIITFLDDLKDHRRPQGQRYELKFILLFSIMAILSNAKSYRDIARYMKKNHSKLNKYFGQEWKRAPSYTTVRNIIQGADKPGLETCFRAYSRSLLEPVETLR

Radius of gyration: 14.85 Å; chains: 1; bounding box: 27×35×44 Å

Secondary structure (DSSP, 8-state):
-GGGGGTTS---S-GGG-SS-HHHHHHHHHHHHHTT--SHHHHHHHHHHHHHHHHHHHT---SSPPPHHHHHHHHHHS-HHHHHHHHHHHHHHHHS-S----